Protein AF-A0A920GAV6-F1 (afdb_monomer_lite)

Foldseek 3Di:
DQQVLLCQQPQSHFFDPVQVVVVVVCCVDPVVVVPPPDDDDRGSRNVVRPPPPPPPPDDDD

Secondary structure (DSSP, 8-state):
-HHHHHHHSTTSSPPPHHHHHHHHHHHTSGGGTT--S-----STTGGG-------------

Structure (mmCIF, N/CA/C/O backbone):
data_AF-A0A920GAV6-F1
#
_entry.id   AF-A0A920GAV6-F1
#
loop_
_atom_site.group_PDB
_atom_site.id
_atom_site.type_symbol
_atom_site.label_atom_id
_atom_site.label_alt_id
_atom_site.label_comp_id
_atom_site.label_asym_id
_atom_site.label_entity_id
_atom_site.label_seq_id
_atom_site.pdbx_PDB_ins_code
_atom_site.Cartn_x
_atom_site.Cartn_y
_atom_site.Cartn_z
_atom_site.occupancy
_atom_site.B_iso_or_equiv
_atom_site.auth_seq_id
_atom_site.auth_comp_id
_atom_site.auth_asym_id
_atom_site.auth_atom_id
_atom_site.pdbx_PDB_model_num
ATOM 1 N N . MET A 1 1 ? 10.146 -16.880 -13.331 1.00 61.75 1 MET A N 1
ATOM 2 C CA . MET A 1 1 ? 8.985 -16.150 -12.776 1.00 61.75 1 MET A CA 1
ATOM 3 C C . MET A 1 1 ? 9.412 -14.930 -11.961 1.00 61.75 1 MET A C 1
ATOM 5 O O . MET A 1 1 ? 9.190 -13.832 -12.447 1.00 61.75 1 MET A O 1
ATOM 9 N N . LEU A 1 2 ? 10.081 -15.058 -10.805 1.00 69.44 2 LEU A N 1
ATOM 10 C CA . LEU A 1 2 ? 10.501 -13.886 -10.000 1.00 69.44 2 LEU A CA 1
ATOM 11 C C . LEU A 1 2 ? 11.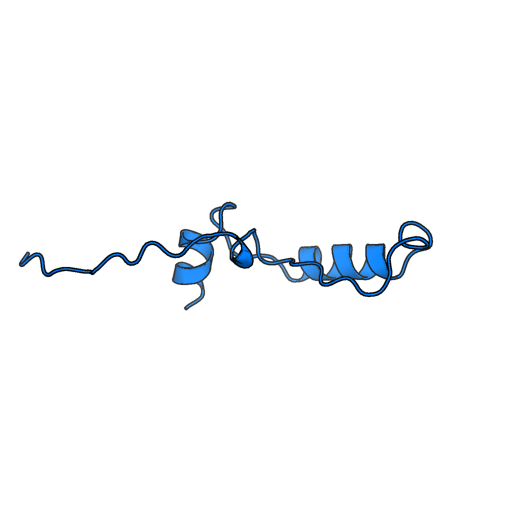508 -12.963 -10.715 1.00 69.44 2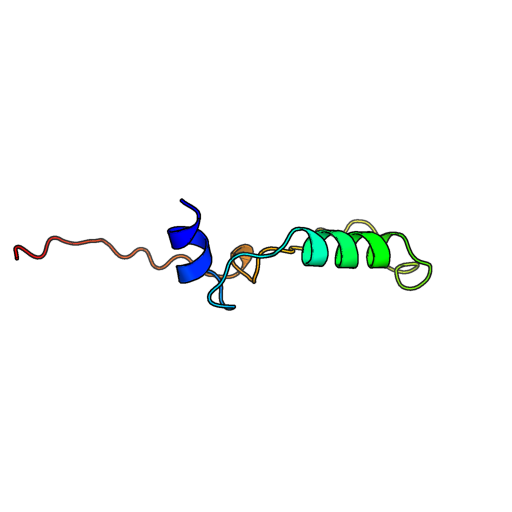 LEU A C 1
ATOM 13 O O . LEU A 1 2 ? 11.332 -11.751 -10.704 1.00 69.44 2 LEU A O 1
ATOM 17 N N . SER A 1 3 ? 12.487 -13.529 -11.427 1.00 69.69 3 SER A N 1
ATOM 18 C CA . SER A 1 3 ? 13.463 -12.766 -12.227 1.00 69.69 3 SER A CA 1
ATOM 19 C C . SER A 1 3 ? 12.832 -11.935 -13.352 1.00 69.69 3 SER A C 1
ATOM 21 O O . SER A 1 3 ? 13.319 -10.867 -13.703 1.00 69.69 3 SER A O 1
ATOM 23 N N . GLN A 1 4 ? 11.715 -12.400 -13.917 1.00 72.62 4 GLN A N 1
ATOM 24 C CA . GLN A 1 4 ? 10.991 -11.652 -14.947 1.00 72.62 4 GLN A CA 1
ATOM 25 C C . GLN A 1 4 ? 10.239 -10.452 -14.364 1.00 72.62 4 GLN A C 1
ATOM 27 O O . GLN A 1 4 ? 10.058 -9.468 -15.072 1.00 72.62 4 GLN A O 1
ATOM 32 N N . HIS A 1 5 ? 9.815 -10.522 -13.098 1.00 72.88 5 HIS A N 1
ATOM 33 C CA . HIS A 1 5 ? 9.171 -9.399 -12.415 1.00 72.88 5 HIS A CA 1
ATOM 34 C C . HIS A 1 5 ? 10.209 -8.339 -12.049 1.00 72.88 5 HIS A C 1
ATOM 36 O O . HIS A 1 5 ? 10.027 -7.179 -12.396 1.00 72.88 5 HIS A O 1
ATOM 42 N N . SER A 1 6 ? 11.338 -8.738 -11.452 1.00 79.19 6 SER A N 1
ATOM 43 C CA . SER A 1 6 ? 12.411 -7.803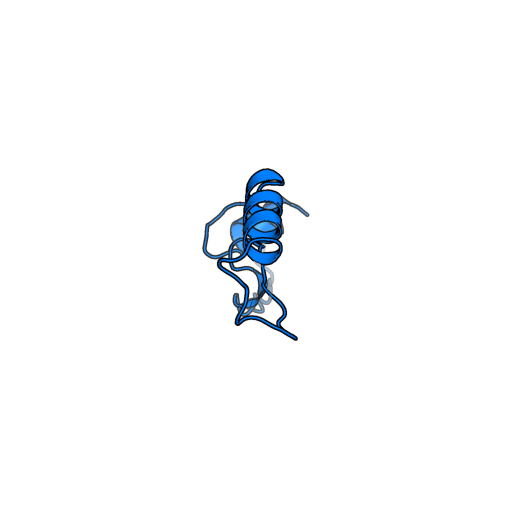 -11.088 1.00 79.19 6 SER A CA 1
ATOM 44 C C . SER A 1 6 ? 12.991 -7.054 -12.288 1.00 79.19 6 SER A C 1
ATOM 46 O O . SER A 1 6 ? 13.246 -5.863 -12.182 1.00 79.19 6 SER A O 1
ATOM 48 N N . ASN A 1 7 ? 13.155 -7.719 -13.438 1.00 83.44 7 ASN A N 1
ATOM 49 C CA . ASN A 1 7 ? 13.704 -7.092 -14.648 1.00 83.44 7 ASN A CA 1
ATOM 50 C C . ASN A 1 7 ? 12.747 -6.089 -15.307 1.00 83.44 7 ASN A C 1
ATOM 52 O O . ASN A 1 7 ? 13.182 -5.261 -16.101 1.00 83.44 7 ASN A O 1
ATOM 56 N N . LYS A 1 8 ? 11.443 -6.207 -15.036 1.00 82.81 8 LYS A N 1
ATOM 57 C CA . LYS A 1 8 ? 10.396 -5.371 -15.639 1.00 82.81 8 LYS A CA 1
ATOM 58 C C . LYS A 1 8 ? 9.891 -4.289 -14.688 1.00 82.81 8 LYS A C 1
ATOM 60 O O . LYS A 1 8 ? 9.348 -3.291 -15.145 1.00 82.81 8 LYS A O 1
ATOM 65 N N . ALA A 1 9 ? 10.061 -4.483 -13.385 1.00 89.69 9 ALA A N 1
ATOM 66 C CA . ALA A 1 9 ? 9.742 -3.491 -12.376 1.00 89.69 9 ALA A CA 1
ATOM 67 C C . ALA A 1 9 ? 10.746 -2.321 -12.450 1.00 89.69 9 ALA A C 1
ATOM 69 O O . ALA A 1 9 ? 11.954 -2.566 -12.453 1.00 89.69 9 ALA A O 1
ATOM 70 N N . PRO A 1 10 ? 10.295 -1.056 -12.454 1.00 92.50 10 PRO A N 1
ATOM 71 C CA . PRO A 1 10 ? 11.157 0.124 -12.421 1.00 92.50 10 PRO A CA 1
ATOM 72 C C . PRO A 1 10 ? 12.212 0.126 -11.309 1.00 92.50 10 PRO A C 1
ATOM 74 O O . PRO A 1 10 ? 13.301 0.652 -11.516 1.00 92.50 10 PRO A O 1
ATOM 77 N N . LEU A 1 11 ? 11.940 -0.480 -10.145 1.00 93.75 11 LEU A N 1
ATOM 78 C CA . LEU A 1 11 ? 12.951 -0.580 -9.080 1.00 93.75 11 LEU A CA 1
ATOM 79 C C . LEU A 1 11 ? 14.022 -1.657 -9.333 1.00 93.75 11 LEU A C 1
ATOM 81 O O . LEU A 1 11 ? 14.913 -1.822 -8.501 1.00 93.75 11 LEU A O 1
ATOM 85 N N . GLY A 1 12 ? 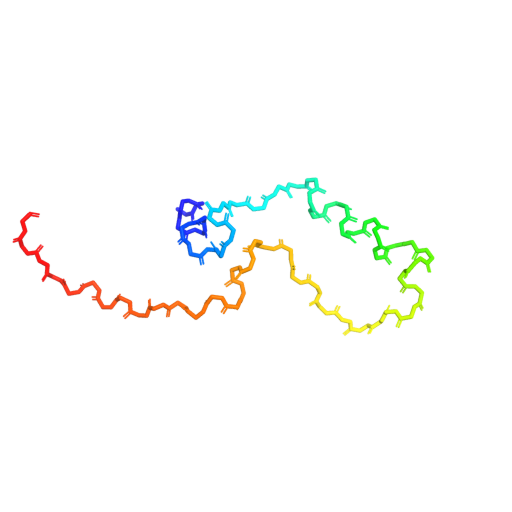13.946 -2.416 -10.430 1.00 90.62 12 GLY A N 1
ATOM 86 C CA . GLY A 1 12 ? 14.941 -3.429 -10.802 1.00 90.62 12 GLY A CA 1
ATOM 87 C C . GLY A 1 12 ? 15.017 -4.624 -9.845 1.00 90.62 12 GLY A C 1
ATOM 88 O O . GLY A 1 12 ? 15.983 -5.386 -9.869 1.00 90.62 12 GLY A O 1
ATOM 89 N N . ARG A 1 13 ? 14.024 -4.784 -8.963 1.00 93.19 13 ARG A N 1
ATOM 90 C CA . ARG A 1 13 ? 13.963 -5.835 -7.943 1.00 93.19 13 ARG A CA 1
ATOM 91 C C . ARG A 1 13 ? 12.526 -6.208 -7.618 1.00 93.19 13 ARG A C 1
ATOM 93 O O . ARG A 1 13 ? 11.597 -5.454 -7.889 1.00 93.19 13 ARG A O 1
ATOM 100 N N . THR A 1 14 ? 12.364 -7.358 -6.978 1.00 90.19 14 THR A N 1
ATOM 101 C CA . THR A 1 14 ? 11.088 -7.734 -6.368 1.00 90.19 14 THR A CA 1
ATOM 102 C C . THR A 1 14 ? 10.868 -6.940 -5.080 1.00 90.19 14 THR A C 1
ATOM 104 O O . THR A 1 14 ? 11.818 -6.584 -4.372 1.00 90.19 14 THR A O 1
ATOM 107 N N . VAL A 1 15 ? 9.602 -6.674 -4.781 1.00 95.06 15 VAL A N 1
ATOM 108 C CA . VAL A 1 15 ? 9.162 -6.135 -3.493 1.00 95.06 15 VAL A CA 1
ATOM 109 C C . VAL A 1 15 ? 9.388 -7.147 -2.363 1.00 95.06 15 VAL A C 1
ATOM 111 O O . VAL A 1 15 ? 9.363 -8.360 -2.593 1.00 95.06 15 VAL A O 1
ATOM 114 N N . THR A 1 16 ? 9.606 -6.670 -1.140 1.00 95.88 16 THR A N 1
ATOM 115 C CA . THR A 1 16 ? 9.690 -7.524 0.053 1.00 95.88 16 THR A CA 1
ATOM 116 C C . THR A 1 16 ? 8.347 -7.603 0.784 1.00 95.88 16 THR A C 1
ATOM 118 O O . THR A 1 16 ? 7.493 -6.726 0.664 1.00 95.88 16 THR A O 1
ATOM 121 N N . ALA A 1 17 ? 8.159 -8.649 1.593 1.00 97.44 17 ALA A N 1
ATOM 122 C CA . ALA A 1 17 ? 6.973 -8.762 2.447 1.00 97.44 17 ALA A CA 1
ATOM 123 C C . ALA A 1 17 ? 6.883 -7.619 3.474 1.00 97.44 17 ALA A C 1
ATOM 125 O O . ALA A 1 17 ? 5.789 -7.186 3.823 1.00 97.44 17 ALA A O 1
ATOM 126 N N . GLU A 1 18 ? 8.028 -7.110 3.929 1.00 98.50 18 GLU A N 1
ATOM 127 C CA . GLU A 1 18 ? 8.096 -5.988 4.863 1.00 98.50 18 GLU A CA 1
ATOM 128 C C . GLU A 1 18 ? 7.620 -4.683 4.214 1.00 98.50 18 GLU A C 1
ATOM 130 O O . GLU A 1 18 ? 6.870 -3.936 4.829 1.00 98.50 18 GLU A O 1
ATOM 135 N N . GLU A 1 19 ? 7.956 -4.436 2.946 1.00 98.06 19 GLU A N 1
ATOM 136 C CA . GLU A 1 19 ? 7.457 -3.270 2.203 1.00 98.06 19 GLU A CA 1
ATOM 137 C C . GLU A 1 19 ? 5.932 -3.300 2.048 1.00 98.06 19 GLU A C 1
ATOM 139 O O . GLU A 1 19 ? 5.268 -2.287 2.268 1.00 98.06 19 GLU A O 1
ATOM 144 N N . VAL A 1 20 ? 5.365 -4.474 1.754 1.00 98.19 20 VAL A N 1
ATOM 145 C CA . VAL A 1 20 ? 3.907 -4.676 1.719 1.00 98.19 20 VAL A CA 1
ATOM 146 C C . VAL A 1 20 ? 3.292 -4.449 3.103 1.00 98.19 20 VAL A C 1
ATOM 148 O O . VAL A 1 20 ? 2.297 -3.734 3.232 1.00 98.19 20 VAL A O 1
ATOM 151 N N . GLY A 1 21 ? 3.900 -5.015 4.149 1.00 98.50 21 GLY A N 1
ATOM 152 C CA . GLY A 1 21 ? 3.451 -4.860 5.532 1.00 98.50 21 GLY A CA 1
ATOM 153 C C . GLY A 1 21 ? 3.474 -3.409 6.008 1.00 98.50 21 GLY A C 1
ATOM 154 O O . GLY A 1 21 ? 2.524 -2.963 6.644 1.00 98.50 21 GLY A O 1
ATOM 155 N N . ASN A 1 22 ? 4.504 -2.647 5.647 1.00 98.69 22 ASN A N 1
ATOM 156 C CA . ASN A 1 22 ? 4.637 -1.239 6.014 1.00 98.69 22 ASN A CA 1
ATOM 157 C C . ASN A 1 22 ? 3.552 -0.373 5.365 1.00 98.69 22 ASN A C 1
ATOM 159 O O . ASN A 1 22 ? 2.974 0.483 6.034 1.00 98.69 22 ASN A O 1
ATOM 163 N N . VAL A 1 23 ? 3.221 -0.614 4.090 1.00 98.50 23 VAL A N 1
ATOM 164 C CA . VAL A 1 23 ? 2.111 0.093 3.430 1.00 98.50 23 VAL A CA 1
ATOM 165 C C . VAL A 1 23 ? 0.770 -0.292 4.053 1.00 98.50 23 VAL A C 1
ATOM 167 O O . VAL A 1 23 ? -0.056 0.584 4.300 1.00 98.50 23 VAL A O 1
ATOM 170 N N . ALA A 1 24 ? 0.560 -1.571 4.376 1.00 98.38 24 ALA A N 1
ATOM 171 C CA . ALA A 1 24 ? -0.643 -2.006 5.084 1.00 98.38 24 ALA A CA 1
ATOM 172 C C . ALA A 1 24 ? -0.754 -1.353 6.474 1.00 98.38 24 ALA A C 1
ATOM 174 O O . ALA A 1 24 ? -1.818 -0.862 6.841 1.00 98.38 24 ALA A O 1
ATOM 175 N N . ALA A 1 25 ? 0.349 -1.279 7.223 1.00 98.56 25 ALA A N 1
ATOM 176 C CA . ALA A 1 25 ? 0.394 -0.610 8.520 1.00 98.56 25 ALA A CA 1
ATOM 177 C C . ALA A 1 25 ? 0.077 0.889 8.400 1.00 98.56 25 ALA A C 1
ATOM 179 O O . ALA A 1 25 ? -0.691 1.411 9.204 1.00 98.56 25 ALA A O 1
ATOM 180 N N . PHE A 1 26 ? 0.598 1.565 7.370 1.00 98.56 26 PHE A N 1
ATOM 181 C CA . PHE A 1 26 ? 0.241 2.950 7.059 1.00 98.56 26 PHE A CA 1
ATOM 182 C C . PHE A 1 26 ? -1.259 3.103 6.766 1.00 98.56 26 PHE A C 1
ATOM 184 O O . PHE A 1 26 ? -1.903 3.959 7.370 1.00 98.56 26 PHE A O 1
ATOM 191 N N . MET A 1 27 ? -1.829 2.250 5.907 1.00 98.25 27 MET A N 1
ATOM 192 C CA . MET A 1 27 ? -3.261 2.260 5.566 1.00 98.25 27 MET A CA 1
ATOM 193 C C . MET A 1 27 ? -4.173 2.005 6.775 1.00 98.25 27 MET A C 1
ATOM 195 O O . MET A 1 27 ? -5.271 2.545 6.835 1.00 98.25 27 MET A O 1
ATOM 199 N N . CYS A 1 28 ? -3.720 1.213 7.748 1.00 98.00 28 CYS A N 1
ATOM 200 C CA . CYS A 1 28 ? -4.443 0.955 8.996 1.00 98.00 28 CYS A CA 1
ATOM 201 C C . CYS A 1 28 ? -4.234 2.033 10.076 1.00 98.00 28 CYS A C 1
ATOM 203 O O . CYS A 1 28 ? -4.803 1.915 11.160 1.00 98.00 28 CYS A O 1
ATOM 205 N N . SER A 1 29 ? -3.399 3.044 9.827 1.00 98.50 29 SER A N 1
ATOM 206 C CA . SER A 1 29 ? -3.082 4.097 10.796 1.00 98.50 29 SER A CA 1
ATOM 207 C C . SER A 1 29 ? -3.938 5.352 10.604 1.00 98.50 29 SER A C 1
ATOM 209 O O . SER A 1 29 ? -4.492 5.589 9.530 1.00 98.50 29 SER A O 1
ATOM 211 N N . ASP A 1 30 ? -3.952 6.228 11.612 1.00 98.44 30 ASP A N 1
ATOM 212 C CA . ASP A 1 30 ? -4.645 7.525 11.551 1.00 98.44 30 ASP A CA 1
ATOM 213 C C . ASP A 1 30 ? -4.128 8.437 10.420 1.00 98.44 30 ASP A C 1
ATOM 215 O O . ASP A 1 30 ? -4.844 9.326 9.947 1.00 98.44 30 ASP A O 1
ATOM 219 N N . TYR A 1 31 ? -2.900 8.209 9.935 1.00 98.44 31 TYR A N 1
ATOM 220 C CA . TYR A 1 31 ? -2.320 8.965 8.821 1.00 98.44 31 TYR A CA 1
ATOM 221 C C . TYR A 1 31 ? -3.020 8.711 7.485 1.00 98.44 31 TYR A C 1
ATOM 223 O O . TYR A 1 31 ? -2.953 9.557 6.596 1.00 98.44 31 TYR A O 1
ATOM 231 N N . ALA A 1 32 ? -3.722 7.587 7.353 1.00 98.44 32 ALA A N 1
ATOM 232 C CA . ALA A 1 32 ? -4.515 7.262 6.176 1.00 98.44 32 ALA A CA 1
ATOM 233 C C . ALA A 1 32 ? -6.005 7.618 6.340 1.00 98.44 32 ALA A C 1
ATOM 235 O O . ALA A 1 32 ? -6.811 7.230 5.503 1.00 98.44 32 ALA A O 1
ATOM 236 N N . SER A 1 33 ? -6.390 8.384 7.371 1.00 98.44 33 SER A N 1
ATOM 237 C CA . SER A 1 33 ? -7.801 8.693 7.690 1.00 98.44 33 SER A CA 1
ATOM 238 C C . SER A 1 33 ? -8.608 9.342 6.555 1.00 98.44 33 SER A C 1
ATOM 240 O O . SER A 1 33 ? -9.831 9.223 6.528 1.00 98.44 33 SER A O 1
ATOM 242 N N . GLY A 1 34 ? -7.944 10.007 5.606 1.00 98.44 34 GLY A N 1
ATOM 243 C CA . GLY A 1 34 ? -8.570 10.585 4.412 1.00 98.44 34 GLY A CA 1
ATOM 244 C C . GLY A 1 34 ? -8.580 9.681 3.173 1.00 98.44 34 GLY A C 1
ATOM 245 O O . GLY A 1 34 ? -9.066 10.111 2.130 1.00 98.44 34 GLY A O 1
ATOM 246 N N . ILE A 1 35 ? -8.023 8.470 3.245 1.00 98.12 35 ILE A N 1
ATOM 247 C CA . ILE A 1 35 ? -7.856 7.567 2.101 1.00 98.12 35 ILE A CA 1
ATOM 248 C C . ILE A 1 35 ? -8.903 6.458 2.188 1.00 98.12 35 ILE A C 1
ATOM 250 O O . ILE A 1 35 ? -8.960 5.703 3.154 1.00 98.12 35 ILE A O 1
ATOM 254 N N . THR A 1 36 ? -9.750 6.347 1.166 1.00 97.75 36 THR A N 1
ATOM 255 C CA . THR A 1 36 ? -10.782 5.309 1.085 1.00 97.75 36 THR A CA 1
ATOM 256 C C . THR A 1 36 ? -11.052 4.926 -0.366 1.00 97.75 36 THR A C 1
ATOM 258 O O . THR A 1 36 ? -10.902 5.753 -1.262 1.00 97.75 36 THR A O 1
ATOM 261 N N . GLY A 1 37 ? -11.443 3.671 -0.600 1.00 97.62 37 GLY A N 1
ATOM 262 C CA . GLY A 1 37 ? -11.792 3.166 -1.933 1.00 97.62 37 GLY A CA 1
ATOM 263 C C . GLY A 1 37 ? -10.626 3.041 -2.922 1.00 97.62 37 GLY A C 1
ATOM 264 O O . GLY A 1 37 ? -10.878 2.858 -4.109 1.00 97.62 37 GLY A O 1
ATOM 265 N N . GLU A 1 38 ? -9.380 3.132 -2.454 1.00 97.69 38 GLU A N 1
ATOM 266 C CA . GLU A 1 38 ? -8.184 3.144 -3.305 1.00 97.69 38 GLU A CA 1
ATOM 267 C C . GLU A 1 38 ? -7.528 1.759 -3.438 1.00 97.69 38 GLU A C 1
ATOM 269 O O . GLU A 1 38 ? -7.591 0.935 -2.521 1.00 97.69 38 GLU A O 1
ATOM 274 N N . ILE A 1 39 ? -6.849 1.523 -4.567 1.00 97.12 39 ILE A N 1
ATOM 275 C CA . ILE A 1 39 ? -6.012 0.343 -4.804 1.00 97.12 39 ILE A CA 1
ATOM 276 C C . ILE A 1 39 ? -4.547 0.786 -4.848 1.00 97.12 39 ILE A C 1
ATOM 278 O O . ILE A 1 39 ? -4.026 1.213 -5.878 1.00 97.12 39 ILE A O 1
ATOM 282 N N . THR A 1 40 ? -3.848 0.620 -3.729 1.00 96.94 40 THR A N 1
ATOM 283 C CA . THR A 1 40 ? -2.418 0.940 -3.639 1.00 96.94 40 THR A CA 1
ATOM 284 C C . THR A 1 40 ? -1.566 -0.234 -4.122 1.00 96.94 40 THR A C 1
ATOM 286 O O . THR A 1 40 ? -1.536 -1.293 -3.494 1.00 96.94 40 THR A O 1
ATOM 289 N N . TYR A 1 41 ? -0.830 -0.042 -5.218 1.00 96.50 41 TYR A N 1
ATOM 290 C CA . TYR A 1 41 ? 0.118 -1.033 -5.731 1.00 96.50 41 TYR A CA 1
ATOM 291 C C . TYR A 1 41 ? 1.438 -0.995 -4.954 1.00 96.50 41 TYR A C 1
ATOM 293 O O . TYR A 1 41 ? 2.065 0.054 -4.814 1.00 96.50 41 TYR A O 1
ATOM 301 N N . VAL A 1 42 ? 1.873 -2.164 -4.477 1.00 96.88 42 VAL A N 1
ATOM 302 C CA . VAL A 1 42 ? 3.139 -2.359 -3.754 1.00 96.88 42 VAL A CA 1
ATOM 303 C C . VAL A 1 42 ? 3.913 -3.480 -4.442 1.00 96.88 42 VAL A C 1
ATOM 305 O O . VAL A 1 42 ? 3.971 -4.611 -3.973 1.00 96.88 42 VAL A O 1
ATOM 308 N N . ASP A 1 43 ? 4.431 -3.182 -5.630 1.00 94.25 43 ASP A N 1
ATOM 309 C CA . ASP A 1 43 ? 4.930 -4.185 -6.581 1.00 94.25 43 ASP A CA 1
ATOM 310 C C . ASP A 1 43 ? 6.218 -3.751 -7.299 1.00 94.25 43 ASP A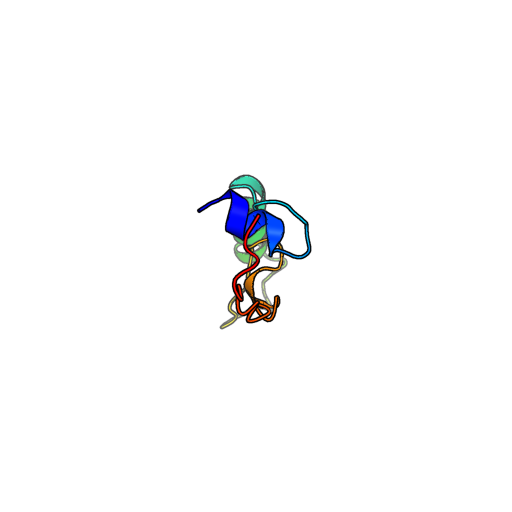 C 1
ATOM 312 O O . ASP A 1 43 ? 6.531 -4.233 -8.389 1.00 94.25 43 ASP A O 1
ATOM 316 N N . ALA A 1 44 ? 6.956 -2.813 -6.700 1.00 94.50 44 ALA A N 1
ATOM 317 C CA . ALA A 1 44 ? 8.148 -2.211 -7.291 1.00 94.50 44 ALA A CA 1
ATOM 318 C C . ALA A 1 44 ? 7.904 -1.464 -8.626 1.00 94.50 44 ALA A C 1
ATOM 320 O O . ALA A 1 44 ? 8.854 -1.212 -9.372 1.00 94.50 44 ALA A O 1
ATOM 321 N N . GLY A 1 45 ? 6.655 -1.062 -8.900 1.00 92.12 45 GLY A N 1
ATOM 322 C CA . GLY A 1 45 ? 6.242 -0.293 -10.077 1.00 92.12 45 GLY A CA 1
ATOM 323 C C . GLY A 1 45 ? 5.929 -1.162 -11.295 1.00 92.12 45 GLY A C 1
ATOM 324 O O . GLY A 1 45 ? 5.902 -0.666 -12.421 1.00 92.12 45 GLY A O 1
ATOM 325 N N . PHE A 1 46 ? 5.759 -2.469 -11.098 1.00 90.06 46 PHE A N 1
ATOM 326 C CA . PHE A 1 46 ? 5.468 -3.401 -12.182 1.00 90.06 46 PHE A CA 1
ATOM 327 C C . PHE A 1 46 ? 4.140 -3.069 -12.882 1.00 90.06 46 PHE A C 1
ATOM 329 O O . PHE A 1 46 ? 4.059 -3.163 -14.103 1.00 90.06 46 PHE A O 1
ATOM 336 N N . ASN A 1 47 ? 3.127 -2.617 -12.142 1.00 91.00 47 ASN A N 1
ATOM 337 C CA . ASN A 1 47 ? 1.817 -2.229 -12.667 1.00 91.00 47 ASN A CA 1
ATOM 338 C C . ASN A 1 47 ? 1.854 -1.123 -13.739 1.00 91.00 47 ASN A C 1
ATOM 340 O O . ASN A 1 47 ? 1.026 -1.137 -14.648 1.00 91.00 47 ASN A O 1
ATOM 344 N N . ILE A 1 48 ? 2.784 -0.166 -13.638 1.00 91.06 48 ILE A N 1
ATOM 345 C CA . ILE A 1 48 ? 2.922 0.947 -14.592 1.00 91.06 48 ILE A CA 1
ATOM 346 C C . ILE A 1 48 ? 3.915 0.650 -15.713 1.00 91.06 48 ILE A C 1
ATOM 348 O O . ILE A 1 48 ? 3.984 1.399 -16.689 1.00 91.06 48 ILE A O 1
ATOM 352 N N . ALA A 1 49 ? 4.703 -0.417 -15.582 1.00 85.50 49 ALA A N 1
ATOM 353 C CA . ALA A 1 49 ? 5.588 -0.843 -16.644 1.0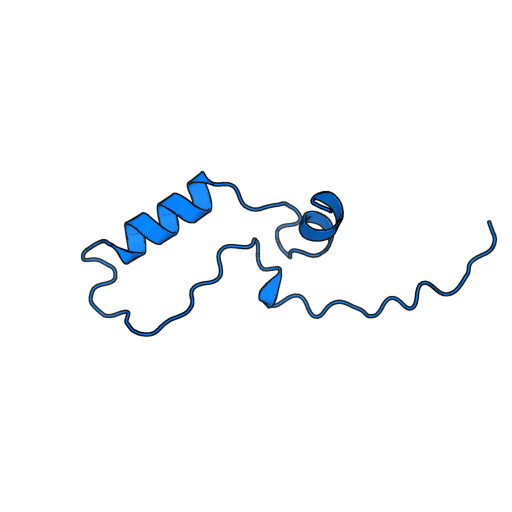0 85.50 49 ALA A CA 1
ATOM 354 C C . ALA A 1 49 ? 4.724 -1.352 -17.803 1.00 85.50 49 ALA A C 1
ATOM 356 O O . ALA A 1 49 ? 4.213 -2.472 -17.779 1.00 85.50 49 ALA A O 1
ATOM 357 N N . ALA A 1 50 ? 4.558 -0.525 -18.840 1.00 63.66 50 ALA A N 1
ATOM 358 C CA . ALA A 1 50 ? 4.082 -1.000 -20.128 1.00 63.66 50 ALA A CA 1
ATOM 359 C C . ALA A 1 50 ? 5.050 -2.102 -20.552 1.00 63.66 50 ALA A C 1
ATOM 361 O O . ALA A 1 50 ? 6.203 -1.804 -20.859 1.00 63.66 50 ALA A O 1
ATOM 362 N N . MET A 1 51 ? 4.626 -3.371 -20.496 1.00 64.62 51 MET A N 1
ATOM 363 C CA . MET A 1 51 ? 5.446 -4.454 -21.023 1.00 64.62 51 MET A CA 1
ATOM 364 C C . MET A 1 51 ? 5.786 -4.065 -22.459 1.00 64.62 51 MET A C 1
ATOM 366 O O . MET A 1 51 ? 4.860 -3.970 -23.273 1.00 64.62 51 MET A O 1
ATOM 370 N N . PRO A 1 52 ? 7.064 -3.839 -22.815 1.00 54.53 52 PRO A N 1
ATOM 371 C CA . PRO A 1 52 ? 7.404 -3.881 -24.214 1.00 54.53 52 PRO A CA 1
ATOM 372 C C . PRO A 1 52 ? 6.954 -5.269 -24.659 1.00 54.53 52 PRO A C 1
ATOM 374 O O . PRO A 1 52 ? 7.370 -6.275 -24.076 1.00 54.53 52 PRO A O 1
ATOM 377 N N . LEU A 1 53 ? 6.074 -5.333 -25.656 1.00 51.84 53 LEU A N 1
ATOM 378 C CA . LEU A 1 53 ? 6.050 -6.483 -26.541 1.00 51.84 53 LEU A CA 1
ATOM 379 C C . LEU A 1 53 ? 7.429 -6.481 -27.201 1.00 51.84 53 LEU A C 1
ATOM 381 O O . LEU A 1 53 ? 7.590 -6.004 -28.321 1.00 51.84 53 LEU A O 1
ATOM 385 N N . THR A 1 54 ? 8.455 -6.966 -26.501 1.00 53.62 54 THR A N 1
ATOM 386 C CA . THR A 1 54 ? 9.534 -7.619 -27.209 1.00 53.62 54 THR A CA 1
ATOM 387 C C . THR A 1 54 ? 8.847 -8.793 -27.875 1.00 53.62 54 THR A C 1
ATOM 389 O O . THR A 1 54 ? 8.541 -9.818 -27.268 1.00 53.62 54 THR A O 1
ATOM 392 N N . LEU A 1 55 ? 8.488 -8.579 -29.141 1.00 54.50 55 LEU A N 1
ATOM 393 C CA . LEU A 1 55 ? 8.549 -9.652 -30.100 1.00 54.50 55 LEU A CA 1
ATOM 394 C C . LEU A 1 55 ? 9.978 -10.160 -29.955 1.00 54.50 55 LEU A C 1
ATOM 396 O O . LEU A 1 55 ? 10.904 -9.540 -30.477 1.00 54.50 55 LEU A O 1
ATOM 400 N N . ASP A 1 56 ? 10.159 -11.227 -29.180 1.00 55.97 56 ASP A N 1
ATOM 401 C CA . ASP A 1 56 ? 11.351 -12.055 -29.257 1.00 55.97 56 ASP A CA 1
ATOM 402 C C . ASP A 1 56 ? 11.288 -12.714 -30.642 1.00 55.97 56 ASP A C 1
ATOM 404 O O . ASP A 1 56 ? 10.933 -13.877 -30.824 1.00 55.97 56 ASP A O 1
ATOM 408 N N . GLY A 1 57 ? 11.531 -11.891 -31.662 1.00 49.81 57 GLY A N 1
ATOM 409 C CA . GLY A 1 57 ? 11.966 -12.331 -32.957 1.00 49.81 57 GLY A CA 1
ATOM 410 C C . GLY A 1 57 ? 13.304 -12.991 -32.715 1.00 49.81 57 GLY A C 1
ATOM 411 O O . GLY A 1 57 ? 14.262 -12.333 -32.321 1.00 49.81 57 GLY A O 1
ATOM 412 N N . HIS A 1 58 ? 13.304 -14.306 -32.888 1.00 56.53 58 HIS A N 1
ATOM 413 C CA . HIS A 1 58 ? 14.344 -15.031 -33.597 1.00 56.53 58 HIS A CA 1
ATOM 414 C C . HIS A 1 58 ? 15.606 -14.191 -33.846 1.00 56.53 58 HIS A C 1
ATOM 416 O O . HIS A 1 58 ? 15.664 -13.380 -34.775 1.00 56.53 58 HIS A O 1
ATOM 422 N N . LYS A 1 59 ? 16.628 -14.412 -33.026 1.00 49.25 59 LYS A N 1
ATOM 423 C CA . LYS A 1 59 ? 17.984 -14.380 -33.543 1.00 49.25 59 LYS A CA 1
ATOM 424 C C . LYS A 1 59 ? 18.586 -15.743 -33.285 1.00 49.25 59 LYS A C 1
ATOM 426 O O . LYS A 1 59 ? 18.696 -16.181 -32.145 1.00 49.25 59 LYS A O 1
ATOM 431 N N . ASP A 1 60 ? 18.817 -16.424 -34.394 1.00 58.44 60 ASP A N 1
ATOM 432 C CA . ASP A 1 60 ? 19.704 -17.560 -34.497 1.00 58.44 60 ASP A CA 1
ATOM 433 C C . ASP A 1 60 ? 21.109 -17.125 -34.048 1.00 58.44 60 ASP A C 1
ATOM 435 O O . ASP A 1 60 ? 21.814 -16.479 -34.824 1.00 58.44 60 ASP A O 1
ATOM 439 N N . ASP A 1 61 ? 21.479 -17.434 -32.803 1.00 46.38 61 ASP A N 1
ATOM 440 C CA . ASP A 1 61 ? 22.842 -17.733 -32.323 1.00 46.38 61 ASP A CA 1
ATOM 441 C C . ASP A 1 61 ? 22.868 -18.182 -30.848 1.00 46.38 61 ASP A C 1
ATOM 443 O O . ASP A 1 61 ? 22.278 -17.508 -29.974 1.00 46.38 61 ASP A O 1
#

Radius of gyration: 16.41 Å; chains: 1; bounding box: 35×28×46 Å

Sequence (61 aa):
MLSQHSNKAPLGRTVTAEEVGNVAAFMCSDYASGITGEITYVDAGFNIAAMPLTLDGHKDD

pLDDT: mean 84.91, std 17.08, range [46.38, 98.69]